Protein AF-0000000084985420 (afdb_homodime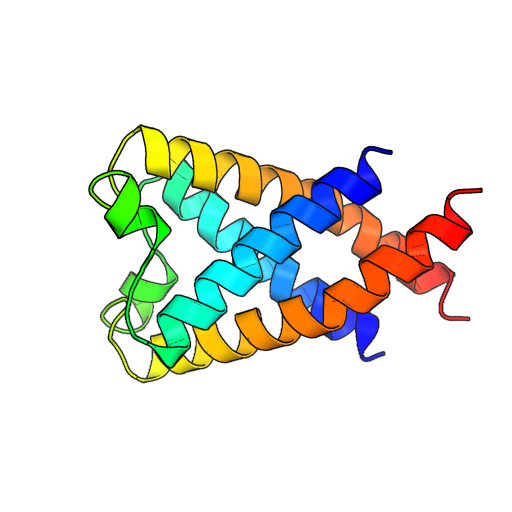r)

Sequence (132 aa):
MLDKIALALVIIGALVWGGVGLFGFDLVAWLFGGQGAIVSRIIYTIVGLAGLWCISLFFRKNETIDMLDKIALALVIIGALVWGGVGLFGFDLVAWLFGGQGAIVSRIIYTIVGLAGLWCISLFFRKNETID

Solvent-accessible surface area (backbone atoms only — not comparable to full-atom values): 6472 Å² total; per-residue (Å²): 109,67,66,57,52,23,48,49,43,17,33,51,51,15,42,52,34,17,44,19,25,73,69,62,45,53,61,60,26,65,74,48,71,24,67,76,19,68,64,31,16,50,52,24,32,54,26,12,51,22,16,59,57,40,51,54,49,57,66,50,45,73,62,60,80,107,111,66,65,56,53,24,49,48,43,19,32,50,52,15,40,50,32,18,43,20,25,73,68,61,44,53,61,62,27,64,73,47,72,23,68,75,19,69,64,30,17,48,51,23,31,54,27,13,52,21,16,59,56,41,51,56,49,57,67,52,45,72,62,62,80,109

Organism: NCBI:txid537013

Foldseek 3Di:
DLLVVLVVLLVVVVVLVVCCVVVVDNPLCVVQVGCPHPVVVVSVVVNVVSVVVCVVVVVCVVVVVD/DLLVVLVVLLVVVVVLVVCCVVVVDNPLCVVQVGCPHPVVVVSVVVNVVSVVVCVVVVVCVVVVVD

Radius of gyration: 14.31 Å; Cα contacts (8 Å, |Δi|>4): 204; chains: 2; bounding box: 26×45×34 Å

Secondary structure (DSSP, 8-state):
-HHHHHHHHHHHHHHHHHHHHHHS--HHHHHHTSTTSHHHHHHHHHHHHHHHHHHHHHHHHTTT--/-HHHHHHHHHHHHHHHHHHHHHHS--HHHHHHTSTTSHHHHHHHHHHHHHHHHHHHHHHHHTTT--

Structure (mmCIF, N/CA/C/O backbone):
data_AF-0000000084985420-model_v1
#
loop_
_entity.id
_entity.type
_entity.pdbx_description
1 polymer 'DUF378 domain-containing protein'
#
loop_
_atom_site.group_PDB
_atom_site.id
_atom_site.type_symbol
_atom_site.label_atom_id
_atom_site.label_alt_id
_atom_site.label_comp_id
_atom_site.label_asym_id
_atom_site.label_entity_id
_atom_site.label_seq_id
_atom_site.pdbx_PDB_ins_code
_atom_site.Cartn_x
_atom_site.Cartn_y
_atom_site.Cartn_z
_atom_site.occupancy
_atom_site.B_iso_or_equiv
_atom_site.auth_seq_id
_atom_site.auth_comp_id
_atom_site.auth_asym_id
_atom_site.auth_atom_id
_atom_site.pdbx_PDB_model_num
ATOM 1 N N . MET A 1 1 ? -8.492 9.945 14.82 1 79.62 1 MET A N 1
ATOM 2 C CA . MET A 1 1 ? -8.055 8.578 15.094 1 79.62 1 MET A CA 1
ATOM 3 C C . MET A 1 1 ? -8.086 7.73 13.82 1 79.62 1 MET A C 1
ATOM 5 O O . MET A 1 1 ? -7.078 7.133 13.445 1 79.62 1 MET A O 1
ATOM 9 N N . LEU A 1 2 ? -9.141 7.816 13.086 1 85.19 2 LEU A N 1
ATOM 10 C CA . LEU A 1 2 ? -9.328 6.992 11.898 1 85.19 2 LEU A CA 1
ATOM 11 C C . LEU A 1 2 ? -8.289 7.32 10.836 1 85.19 2 LEU A C 1
ATOM 13 O O . LEU A 1 2 ? -7.809 6.43 10.125 1 85.19 2 LEU A O 1
ATOM 17 N N . ASP A 1 3 ? -7.883 8.492 10.773 1 88.5 3 ASP A N 1
ATOM 18 C CA . ASP A 1 3 ? -6.875 8.898 9.797 1 88.5 3 ASP A CA 1
ATOM 19 C C . ASP A 1 3 ? -5.535 8.219 10.078 1 88.5 3 ASP A C 1
ATOM 21 O O . ASP A 1 3 ? -4.863 7.758 9.148 1 88.5 3 ASP A O 1
ATOM 25 N N . LYS A 1 4 ? -5.262 8.086 11.297 1 89.12 4 LYS A N 1
ATOM 26 C CA . LYS A 1 4 ? -3.996 7.461 11.672 1 89.12 4 LYS A CA 1
ATOM 27 C C . LYS A 1 4 ? -4.023 5.957 11.406 1 89.12 4 LYS A C 1
ATOM 29 O O . LYS A 1 4 ? -3.027 5.379 10.969 1 89.12 4 LYS A O 1
ATOM 34 N N . ILE A 1 5 ? -5.102 5.438 11.695 1 93.25 5 ILE A N 1
ATOM 35 C CA . ILE A 1 5 ? -5.254 3.998 11.5 1 93.25 5 ILE A CA 1
ATOM 36 C C . ILE A 1 5 ? -5.172 3.668 10.016 1 93.25 5 ILE A C 1
ATOM 38 O O . ILE A 1 5 ? -4.48 2.727 9.617 1 93.25 5 ILE A O 1
ATOM 42 N N . ALA A 1 6 ? -5.828 4.43 9.242 1 93.75 6 ALA A N 1
ATOM 43 C CA . ALA A 1 6 ? -5.816 4.23 7.797 1 93.75 6 ALA A CA 1
ATOM 44 C C . ALA A 1 6 ? -4.41 4.406 7.23 1 93.75 6 ALA A C 1
ATOM 46 O O . ALA A 1 6 ? -3.955 3.596 6.418 1 93.75 6 ALA A O 1
ATOM 47 N N . LEU A 1 7 ? -3.828 5.492 7.758 1 93.38 7 LEU A N 1
ATOM 48 C CA . LEU A 1 7 ? -2.469 5.754 7.301 1 93.38 7 LEU A CA 1
ATOM 49 C C . LEU A 1 7 ? -1.531 4.621 7.707 1 93.38 7 LEU A C 1
ATOM 51 O O . LEU A 1 7 ? -0.693 4.188 6.914 1 93.38 7 LEU A O 1
ATOM 55 N N . ALA A 1 8 ? -1.707 4.125 8.852 1 94.94 8 ALA A N 1
ATOM 56 C CA . ALA A 1 8 ? -0.882 3.023 9.336 1 94.94 8 ALA A CA 1
ATOM 57 C C . ALA A 1 8 ? -1.078 1.772 8.484 1 94.94 8 ALA A C 1
ATOM 59 O O . ALA A 1 8 ? -0.108 1.106 8.117 1 94.94 8 ALA A O 1
ATOM 60 N N . LEU A 1 9 ? -2.25 1.438 8.188 1 95.25 9 LEU A N 1
ATOM 61 C CA . LEU A 1 9 ? -2.566 0.263 7.379 1 95.25 9 LEU A CA 1
ATOM 62 C C . LEU A 1 9 ? -1.962 0.38 5.984 1 95.25 9 LEU A C 1
ATOM 64 O O . LEU A 1 9 ? -1.362 -0.573 5.484 1 95.25 9 LEU A O 1
ATOM 68 N N . VAL A 1 10 ? -2.064 1.536 5.402 1 95.94 10 VAL A N 1
ATOM 69 C CA . VAL A 1 10 ? -1.552 1.739 4.051 1 95.94 10 VAL A CA 1
ATOM 70 C C . VAL A 1 10 ? -0.026 1.682 4.062 1 95.94 10 VAL A C 1
ATOM 72 O O . VAL A 1 10 ? 0.588 1.134 3.145 1 95.94 10 VAL A O 1
ATOM 75 N N . ILE A 1 11 ? 0.529 2.232 5.113 1 95.75 11 ILE A N 1
ATOM 76 C CA . ILE A 1 11 ? 1.983 2.205 5.23 1 95.75 11 ILE A CA 1
ATOM 77 C C . ILE A 1 11 ? 2.463 0.762 5.371 1 95.75 11 ILE A C 1
ATOM 79 O O . ILE A 1 11 ? 3.42 0.353 4.711 1 95.75 11 ILE A O 1
ATOM 83 N N . ILE A 1 12 ? 1.78 -0.006 6.117 1 94.94 12 ILE A N 1
ATOM 84 C CA . ILE A 1 12 ? 2.109 -1.417 6.289 1 94.94 12 ILE A CA 1
ATOM 85 C C . ILE A 1 12 ? 2.02 -2.133 4.941 1 94.94 12 ILE A C 1
ATOM 87 O O . ILE A 1 12 ? 2.924 -2.883 4.57 1 94.94 12 ILE A O 1
ATOM 91 N N . GLY A 1 13 ? 1.012 -1.877 4.238 1 93.5 13 GLY A N 1
ATOM 92 C CA . GLY A 1 13 ? 0.873 -2.449 2.908 1 93.5 13 GLY A CA 1
ATOM 93 C C . GLY A 1 13 ? 2.006 -2.072 1.973 1 93.5 13 GLY A C 1
ATOM 94 O O . GLY A 1 13 ? 2.531 -2.922 1.2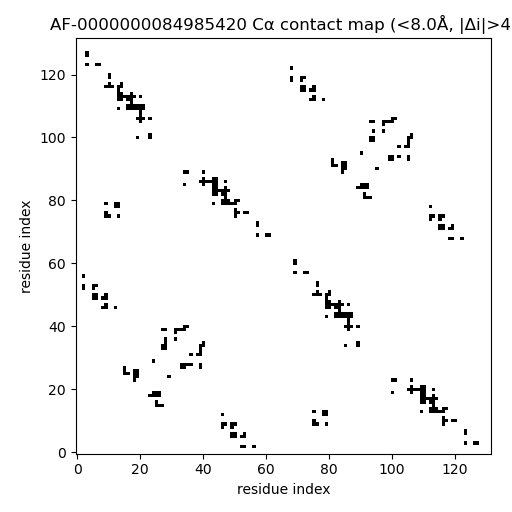5 1 93.5 13 GLY A O 1
ATOM 95 N N . ALA A 1 14 ? 2.34 -0.854 2.059 1 96.06 14 ALA A N 1
ATOM 96 C CA . ALA A 1 14 ? 3.428 -0.362 1.218 1 96.06 14 ALA A CA 1
ATOM 97 C C . ALA A 1 14 ? 4.75 -1.033 1.58 1 96.06 14 ALA A C 1
ATOM 99 O O . ALA A 1 14 ? 5.531 -1.394 0.697 1 96.06 14 ALA A O 1
ATOM 100 N N . LEU A 1 15 ? 5.012 -1.263 2.793 1 94.19 15 LEU A N 1
ATOM 101 C CA . LEU A 1 15 ? 6.254 -1.883 3.238 1 94.19 15 LEU A CA 1
ATOM 102 C C . LEU A 1 15 ? 6.309 -3.35 2.822 1 94.19 15 LEU A C 1
ATOM 104 O O . LEU A 1 15 ? 7.371 -3.855 2.455 1 94.19 15 LEU A O 1
ATOM 108 N N . VAL A 1 16 ? 5.152 -3.912 2.883 1 92.88 16 VAL A N 1
ATOM 109 C CA . VAL A 1 16 ? 5.074 -5.297 2.428 1 92.88 16 VAL A CA 1
ATOM 110 C C . VAL A 1 16 ? 5.426 -5.371 0.943 1 92.88 16 VAL A C 1
ATOM 112 O O . VAL A 1 16 ? 6.172 -6.258 0.521 1 92.88 16 VAL A O 1
ATOM 115 N N . TRP A 1 17 ? 4.992 -4.379 0.148 1 91.81 17 TRP A N 1
ATOM 116 C CA . TRP A 1 17 ? 5.336 -4.27 -1.265 1 91.81 17 TRP A CA 1
ATOM 117 C C . TRP A 1 17 ? 6.832 -4.031 -1.442 1 91.81 17 TRP A C 1
ATOM 119 O O . TRP A 1 17 ? 7.453 -4.59 -2.354 1 91.81 17 TRP A O 1
ATOM 129 N N . GLY A 1 18 ? 7.34 -3.215 -0.624 1 93 18 GLY A N 1
ATOM 130 C CA . GLY A 1 18 ? 8.773 -2.98 -0.675 1 93 18 GLY A CA 1
ATOM 131 C C . GLY A 1 18 ? 9.594 -4.242 -0.466 1 93 18 GLY A C 1
ATOM 132 O O . GLY A 1 18 ? 10.57 -4.477 -1.177 1 93 18 GLY A O 1
ATOM 133 N N . GLY A 1 19 ? 9.219 -5.078 0.507 1 92.06 19 GLY A N 1
ATOM 134 C CA . GLY A 1 19 ? 9.867 -6.359 0.721 1 92.06 19 GLY A CA 1
ATOM 135 C C . GLY A 1 19 ? 9.789 -7.277 -0.482 1 92.06 19 GLY A C 1
ATOM 136 O O . GLY A 1 19 ? 10.766 -7.934 -0.836 1 92.06 19 GLY A O 1
ATOM 137 N N . VAL A 1 20 ? 8.594 -7.297 -1.113 1 88.88 20 VAL A N 1
ATOM 138 C CA . VAL A 1 20 ? 8.383 -8.117 -2.307 1 88.88 20 VAL A CA 1
ATOM 139 C C . VAL A 1 20 ? 9.305 -7.633 -3.426 1 88.88 20 VAL A C 1
ATOM 141 O O . VAL A 1 20 ? 9.898 -8.445 -4.145 1 88.88 20 VAL A O 1
ATOM 144 N N . GLY A 1 21 ? 9.359 -6.348 -3.557 1 90.56 21 GLY A N 1
ATOM 145 C CA . GLY A 1 21 ? 10.195 -5.777 -4.602 1 90.56 21 GLY A CA 1
ATOM 146 C C . GLY A 1 21 ? 11.672 -6.039 -4.395 1 90.56 21 GLY A C 1
ATOM 147 O O . GLY A 1 21 ? 12.398 -6.336 -5.344 1 90.56 21 GLY A O 1
ATOM 148 N N . LEU A 1 22 ? 12.125 -5.992 -3.223 1 91.44 22 LEU A N 1
ATOM 149 C CA . LEU A 1 22 ? 13.547 -6.098 -2.924 1 91.44 22 LEU A CA 1
ATOM 150 C C . LEU A 1 22 ? 13.977 -7.555 -2.809 1 91.44 22 LEU A C 1
ATOM 152 O O . LEU A 1 22 ? 15.055 -7.93 -3.273 1 91.44 22 LEU A O 1
ATOM 156 N N . PHE A 1 23 ? 13.094 -8.398 -2.25 1 89.31 23 PHE A N 1
ATOM 157 C CA . PHE A 1 23 ? 13.492 -9.766 -1.941 1 89.31 23 PHE A CA 1
ATOM 158 C C . PHE A 1 23 ? 12.781 -10.75 -2.852 1 89.31 23 PHE A C 1
ATOM 160 O O . PHE A 1 23 ? 13.125 -11.938 -2.887 1 89.31 23 PHE A O 1
ATOM 167 N N . GLY A 1 24 ? 11.758 -10.289 -3.482 1 85.62 24 GLY A N 1
ATOM 168 C CA . GLY A 1 24 ? 11.008 -11.164 -4.363 1 85.62 24 GLY A CA 1
ATOM 169 C C . GLY A 1 24 ? 10.094 -12.125 -3.613 1 85.62 24 GLY A C 1
ATOM 170 O O . GLY A 1 24 ? 9.656 -13.133 -4.168 1 85.62 24 GLY A O 1
ATOM 171 N N . PHE A 1 25 ? 10.023 -11.797 -2.346 1 81.62 25 PHE A N 1
ATOM 172 C CA . PHE A 1 25 ? 9.227 -12.664 -1.481 1 81.62 25 PHE A CA 1
ATOM 173 C C . PHE A 1 25 ? 8 -11.922 -0.965 1 81.62 25 PHE A C 1
ATOM 175 O O . PHE A 1 25 ? 8.125 -10.867 -0.339 1 81.62 25 PHE A O 1
ATOM 182 N N . ASP A 1 26 ? 6.781 -12.547 -1.368 1 78.75 26 ASP A N 1
ATOM 183 C CA . ASP A 1 26 ? 5.531 -11.984 -0.866 1 78.75 26 ASP A CA 1
ATOM 184 C C . ASP A 1 26 ? 5.172 -12.57 0.498 1 78.75 26 ASP A C 1
ATOM 186 O O . ASP A 1 26 ? 4.613 -13.672 0.582 1 78.75 26 ASP A O 1
ATOM 190 N N . LEU A 1 27 ? 5.504 -11.844 1.512 1 79.69 27 LEU A N 1
ATOM 191 C CA . LEU A 1 27 ? 5.316 -12.297 2.887 1 79.69 27 LEU A CA 1
ATOM 192 C C . LEU A 1 27 ? 3.848 -12.617 3.156 1 79.69 27 LEU A C 1
ATOM 194 O O . LEU A 1 27 ? 3.539 -13.625 3.803 1 79.69 27 LEU A O 1
ATOM 198 N N . VAL A 1 28 ? 2.926 -11.836 2.605 1 81.38 28 VAL A N 1
ATOM 199 C CA . VAL A 1 28 ? 1.505 -12.023 2.873 1 81.38 28 VAL A CA 1
ATOM 200 C C . VAL A 1 28 ? 1.019 -13.297 2.186 1 81.38 28 VAL A C 1
ATOM 202 O O . VAL A 1 28 ? 0.331 -14.117 2.799 1 81.38 28 VAL A O 1
ATOM 205 N N . ALA A 1 29 ? 1.433 -13.406 0.999 1 77.69 29 ALA A N 1
ATOM 206 C CA . ALA A 1 29 ? 1.062 -14.609 0.256 1 77.69 29 ALA A CA 1
ATOM 207 C C . ALA A 1 29 ? 1.682 -15.852 0.885 1 77.69 29 ALA A C 1
ATOM 209 O O . ALA A 1 29 ? 1.04 -16.906 0.959 1 77.69 29 ALA A O 1
ATOM 210 N N . TRP A 1 30 ? 2.854 -15.617 1.345 1 83.88 30 TRP A N 1
ATOM 211 C CA . TRP A 1 30 ? 3.555 -16.75 1.947 1 83.88 30 TRP A CA 1
ATOM 212 C C . TRP A 1 30 ? 2.908 -17.141 3.27 1 83.88 30 TRP A C 1
ATOM 214 O O . TRP A 1 30 ? 2.75 -18.328 3.555 1 83.88 30 TRP A O 1
ATOM 224 N N . LEU A 1 31 ? 2.463 -16.219 3.998 1 84.19 31 LEU A N 1
ATOM 225 C CA . LEU A 1 31 ? 1.894 -16.469 5.316 1 84.19 31 LEU A CA 1
ATOM 226 C C . LEU A 1 31 ? 0.502 -17.078 5.203 1 84.19 31 LEU A C 1
ATOM 228 O O . LEU A 1 31 ? 0.126 -17.922 6.016 1 84.19 31 LEU A O 1
ATOM 232 N N . PHE A 1 32 ? -0.253 -16.75 4.199 1 87 32 PHE A N 1
ATOM 233 C CA . PHE A 1 32 ? -1.664 -17.125 4.18 1 87 32 PHE A CA 1
ATOM 234 C C . PHE A 1 32 ? -1.969 -18.031 2.998 1 87 32 PHE A C 1
ATOM 236 O O . PHE A 1 32 ? -3.117 -18.438 2.795 1 87 32 PHE A O 1
ATOM 243 N N . GLY A 1 33 ? -0.971 -18.547 2.193 1 80.25 33 GLY A N 1
ATOM 244 C CA . GLY A 1 33 ? -1.159 -19.547 1.161 1 80.25 33 GLY A CA 1
ATOM 245 C C . GLY A 1 33 ? -1.385 -18.953 -0.217 1 80.25 33 GLY A C 1
ATOM 246 O O . GLY A 1 33 ? -2.076 -19.547 -1.049 1 80.25 33 GLY A O 1
ATOM 247 N N . GLY A 1 34 ? -1.012 -17.75 -0.295 1 77.25 34 GLY A N 1
ATOM 248 C CA . GLY A 1 34 ? -1.117 -17.172 -1.623 1 77.25 34 GLY A CA 1
ATOM 249 C C . GLY A 1 34 ? -1.985 -15.93 -1.662 1 77.25 34 GLY A C 1
ATOM 250 O O . GLY A 1 34 ? -2.641 -15.594 -0.673 1 77.25 34 GLY A O 1
ATOM 251 N N . GLN A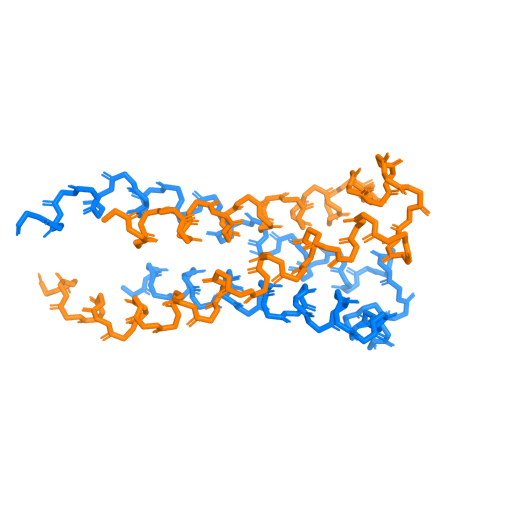 1 35 ? -1.889 -15.312 -2.846 1 74.25 35 GLN A N 1
ATOM 252 C CA . GLN A 1 35 ? -2.67 -14.094 -3.033 1 74.25 35 GLN A CA 1
ATOM 253 C C . GLN A 1 35 ? -4.156 -14.414 -3.172 1 74.25 35 GLN A C 1
ATOM 255 O O . GLN A 1 35 ? -5.004 -13.555 -2.914 1 74.25 35 GLN A O 1
ATOM 260 N N . GLY A 1 36 ? -4.406 -15.688 -3.377 1 78.19 36 GLY A N 1
ATOM 261 C CA . GLY A 1 36 ? -5.781 -16.109 -3.582 1 78.19 36 GLY A CA 1
ATOM 262 C C . GLY A 1 36 ? -6.426 -16.672 -2.33 1 78.19 36 GLY A C 1
ATOM 263 O O . GLY A 1 36 ? -7.625 -16.953 -2.318 1 78.19 36 GLY A O 1
ATOM 264 N N . ALA A 1 37 ? -5.641 -16.766 -1.336 1 87.88 37 ALA A N 1
ATOM 265 C CA . ALA A 1 37 ? -6.199 -17.25 -0.077 1 87.88 37 ALA A CA 1
ATOM 266 C C . ALA A 1 37 ? -7.238 -16.281 0.475 1 87.88 37 ALA A C 1
ATOM 268 O O . ALA A 1 37 ? -7.098 -15.07 0.323 1 87.88 37 ALA A O 1
ATOM 269 N N . ILE A 1 38 ? -8.219 -16.875 1.07 1 89.06 38 ILE A N 1
ATOM 270 C CA . ILE A 1 38 ? -9.328 -16.078 1.577 1 89.06 38 ILE A CA 1
ATOM 271 C C . ILE A 1 38 ? -8.797 -15.039 2.572 1 89.06 38 ILE A C 1
ATOM 273 O O . ILE A 1 38 ? -9.219 -13.883 2.559 1 89.06 38 ILE A O 1
ATOM 277 N N . VAL A 1 39 ? -7.949 -15.438 3.363 1 90.56 39 VAL A N 1
ATOM 278 C CA . VAL A 1 39 ? -7.402 -14.555 4.387 1 90.56 39 VAL A CA 1
ATOM 279 C C . VAL A 1 39 ? -6.613 -13.43 3.732 1 90.56 39 VAL A C 1
ATOM 281 O O . VAL A 1 39 ? -6.742 -12.266 4.121 1 90.56 39 VAL A O 1
ATOM 284 N N . SER A 1 40 ? -5.75 -13.781 2.744 1 89.5 40 SER A N 1
ATOM 285 C CA . SER A 1 40 ? -4.984 -12.773 2.018 1 89.5 40 SER A CA 1
ATOM 286 C C . SER A 1 40 ? -5.902 -11.758 1.348 1 89.5 40 SER A C 1
ATOM 288 O O . SER A 1 40 ? -5.664 -10.547 1.425 1 89.5 40 SER A O 1
ATOM 290 N N . ARG A 1 41 ? -7.004 -12.25 0.888 1 92.06 41 ARG A N 1
ATOM 291 C CA . ARG A 1 41 ? -7.945 -11.367 0.204 1 92.06 41 ARG A CA 1
ATOM 292 C C . ARG A 1 41 ? -8.602 -10.406 1.185 1 92.06 41 ARG A C 1
ATOM 294 O O . ARG A 1 41 ? -8.836 -9.242 0.851 1 92.06 41 ARG A O 1
ATOM 301 N N . ILE A 1 42 ? -8.812 -10.859 2.299 1 93.88 42 ILE A N 1
ATOM 302 C CA . ILE A 1 42 ? -9.406 -10.023 3.336 1 93.88 42 ILE A CA 1
ATOM 303 C C . 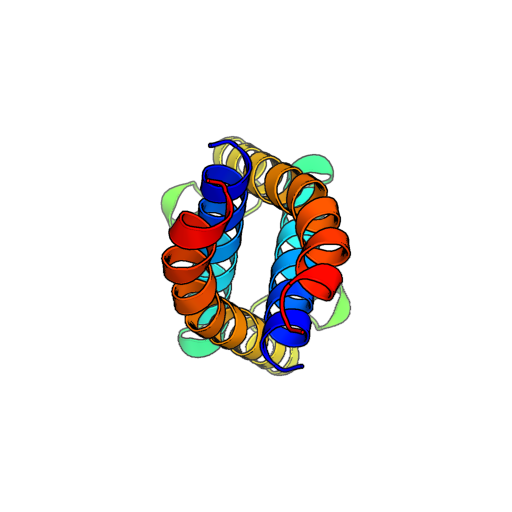ILE A 1 42 ? -8.438 -8.914 3.729 1 93.88 42 ILE A C 1
ATOM 305 O O . ILE A 1 42 ? -8.82 -7.746 3.826 1 93.88 42 ILE A O 1
ATOM 309 N N . ILE A 1 43 ? -7.219 -9.328 3.867 1 92.62 43 ILE A N 1
ATOM 310 C CA . ILE A 1 43 ? -6.191 -8.367 4.254 1 92.62 43 ILE A CA 1
ATOM 311 C C . ILE A 1 43 ? -6.035 -7.312 3.156 1 92.62 43 ILE A C 1
ATOM 313 O O . ILE A 1 43 ? -6.031 -6.109 3.438 1 92.62 43 ILE A O 1
ATOM 317 N N . TYR A 1 44 ? -5.988 -7.801 1.956 1 93.81 44 TYR A N 1
ATOM 318 C CA . TYR A 1 44 ? -5.855 -6.887 0.825 1 93.81 44 TYR A CA 1
ATOM 319 C C . TYR A 1 44 ? -7.039 -5.93 0.757 1 93.81 44 TYR A C 1
ATOM 321 O O . TYR A 1 44 ? -6.863 -4.734 0.5 1 93.81 44 TYR A O 1
ATOM 329 N N . THR A 1 45 ? -8.148 -6.398 1.067 1 95.75 45 THR A N 1
ATOM 330 C CA . THR A 1 45 ? -9.359 -5.59 1.007 1 95.75 45 THR A CA 1
ATOM 331 C C . THR A 1 45 ? -9.344 -4.512 2.088 1 95.75 45 THR A C 1
ATOM 333 O O . THR A 1 45 ? -9.68 -3.355 1.824 1 95.75 45 THR A O 1
ATOM 336 N N . ILE A 1 46 ? -8.953 -4.895 3.248 1 96.44 46 ILE A N 1
ATOM 337 C CA . ILE A 1 46 ? -8.891 -3.957 4.363 1 96.44 46 ILE A CA 1
ATOM 338 C C . ILE A 1 46 ? -7.906 -2.836 4.043 1 96.44 46 ILE A C 1
ATOM 340 O O . ILE A 1 46 ? -8.211 -1.657 4.238 1 96.44 46 ILE A O 1
ATOM 344 N N . VAL A 1 47 ? -6.77 -3.27 3.469 1 95.56 47 VAL A N 1
ATOM 345 C CA . VAL A 1 47 ? -5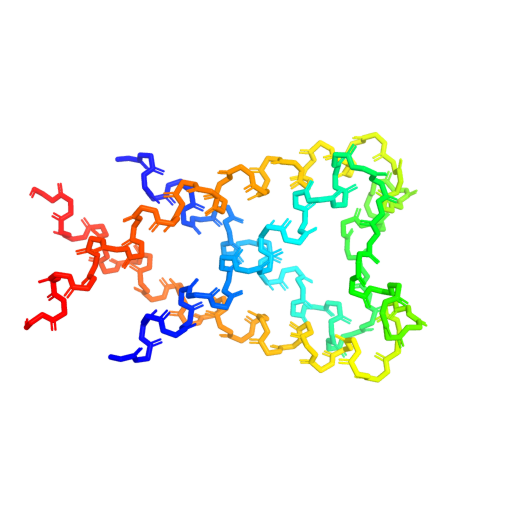.746 -2.299 3.096 1 95.56 47 VAL A CA 1
ATOM 346 C C . VAL A 1 47 ? -6.273 -1.396 1.982 1 95.56 47 VAL A C 1
ATOM 348 O O . VAL A 1 47 ? -6.066 -0.181 2.01 1 95.56 47 VAL A O 1
ATOM 351 N N . GLY A 1 48 ? -6.934 -2.004 1.039 1 96.62 48 GLY A N 1
ATOM 352 C CA . GLY A 1 48 ? -7.547 -1.24 -0.036 1 96.62 48 GLY A CA 1
ATOM 353 C C . GLY A 1 48 ? -8.562 -0.222 0.457 1 96.62 48 GLY A C 1
ATOM 354 O O . GLY A 1 48 ? -8.578 0.918 -0.01 1 96.62 48 GLY A O 1
ATOM 355 N N . LEU A 1 49 ? -9.32 -0.566 1.454 1 96.38 49 LEU A N 1
ATOM 356 C CA . LEU A 1 49 ? -10.305 0.335 2.039 1 96.38 49 LEU A CA 1
ATOM 357 C C . LEU A 1 49 ? -9.625 1.478 2.783 1 96.38 49 LEU A C 1
ATOM 359 O O . LEU A 1 49 ? -10.086 2.619 2.732 1 96.38 49 LEU A O 1
ATOM 363 N N . ALA A 1 50 ? -8.562 1.16 3.455 1 96.69 50 ALA A N 1
ATOM 364 C CA . ALA A 1 50 ? -7.773 2.195 4.113 1 96.69 50 ALA A CA 1
ATOM 365 C C . ALA A 1 50 ? -7.227 3.197 3.102 1 96.69 50 ALA A C 1
ATOM 367 O O . ALA A 1 50 ? -7.18 4.398 3.371 1 96.69 50 ALA A O 1
ATOM 368 N N . GLY A 1 51 ? -6.773 2.646 1.968 1 96.5 51 GLY A N 1
ATOM 369 C CA . GLY A 1 51 ? -6.332 3.52 0.893 1 96.5 51 GLY A CA 1
ATOM 370 C C . GLY A 1 51 ? -7.398 4.496 0.437 1 96.5 51 GLY A C 1
ATOM 371 O O . GLY A 1 51 ? -7.113 5.672 0.205 1 96.5 51 GLY A O 1
ATOM 372 N N . LEU A 1 52 ? -8.617 4.059 0.36 1 95.5 52 LEU A N 1
ATOM 373 C CA . LEU A 1 52 ? -9.742 4.906 -0.015 1 95.5 52 LEU A CA 1
ATOM 374 C C . LEU A 1 52 ? -9.945 6.023 1.002 1 95.5 52 LEU A C 1
ATOM 376 O O . LEU A 1 52 ? -10.188 7.176 0.627 1 95.5 52 LEU A O 1
ATOM 380 N N . TRP A 1 53 ? -9.781 5.715 2.232 1 94.19 53 TRP A N 1
ATOM 381 C CA . TRP A 1 53 ? -9.891 6.699 3.303 1 94.19 53 TRP A CA 1
ATOM 382 C C . TRP A 1 53 ? -8.781 7.738 3.201 1 94.19 53 TRP A C 1
ATOM 384 O O . TRP A 1 53 ? -9.016 8.93 3.402 1 94.19 53 TRP A O 1
ATOM 394 N N . CYS A 1 54 ? -7.617 7.262 2.781 1 92.62 54 CYS A N 1
ATOM 395 C CA . CYS A 1 54 ? -6.449 8.133 2.744 1 92.62 54 CYS A CA 1
ATOM 396 C C . CYS A 1 54 ? -6.539 9.109 1.577 1 92.62 54 CYS A C 1
ATOM 398 O O . CYS A 1 54 ? -5.828 10.117 1.551 1 92.62 54 CYS A O 1
ATOM 400 N N . ILE A 1 55 ? -7.391 8.836 0.644 1 92.69 55 ILE A N 1
ATOM 401 C CA . ILE A 1 55 ? -7.621 9.797 -0.43 1 92.69 55 ILE A CA 1
ATOM 402 C C . ILE A 1 55 ? -8.07 11.133 0.16 1 92.69 55 ILE A C 1
ATOM 404 O O . ILE A 1 55 ? -7.605 12.188 -0.26 1 92.69 55 ILE A O 1
ATOM 408 N N . SER A 1 56 ? -8.859 10.969 1.143 1 89.5 56 SER A N 1
ATOM 409 C CA . SER A 1 56 ? -9.312 12.18 1.815 1 89.5 56 SER A CA 1
ATOM 410 C C . SER A 1 56 ? -8.164 12.898 2.508 1 89.5 56 SER A C 1
ATOM 412 O O . SER A 1 56 ? -8.07 14.125 2.463 1 89.5 56 SER A O 1
ATOM 414 N N . LEU A 1 57 ? -7.348 12.164 3.074 1 84.12 57 LEU A N 1
ATOM 415 C CA . LEU A 1 57 ? -6.172 12.719 3.738 1 84.12 57 LEU A CA 1
ATOM 416 C C . LEU A 1 57 ? -5.273 13.438 2.738 1 84.12 57 LEU A C 1
ATOM 418 O O . LEU A 1 57 ? -4.711 14.492 3.049 1 84.12 57 LEU A O 1
ATOM 4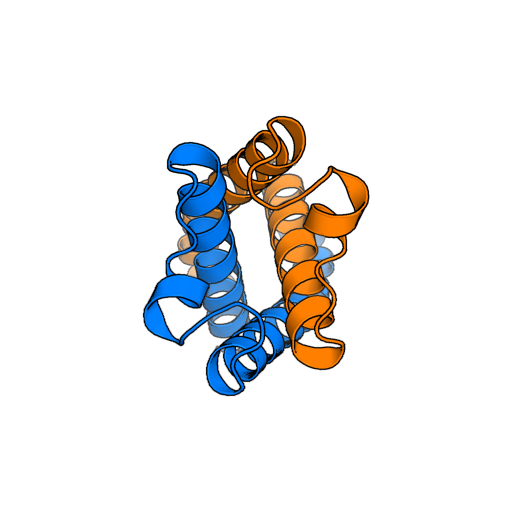22 N N . PHE A 1 58 ? -5.18 12.828 1.659 1 87.19 58 PHE A N 1
ATOM 423 C CA . PHE A 1 58 ? -4.371 13.398 0.587 1 87.19 58 PHE A CA 1
ATOM 424 C C . PHE A 1 58 ? -4.8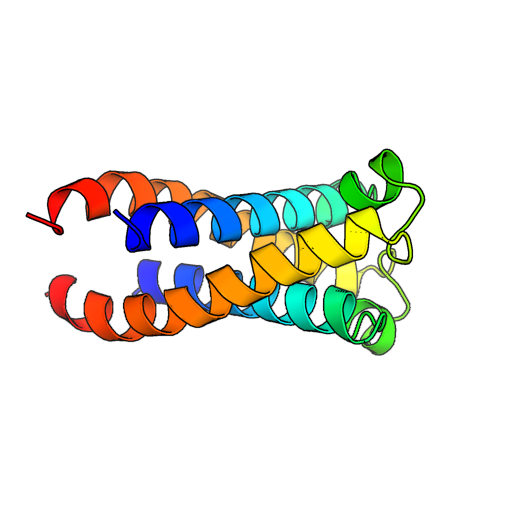71 14.789 0.211 1 87.19 58 PHE A C 1
ATOM 426 O O . PHE A 1 58 ? -4.074 15.711 0.024 1 87.19 58 PHE A O 1
ATOM 433 N N . PHE A 1 59 ? -6.074 14.992 0.147 1 88.06 59 PHE A N 1
ATOM 434 C CA . PHE A 1 59 ? -6.641 16.266 -0.285 1 88.06 59 PHE A CA 1
ATOM 435 C C . PHE A 1 59 ? -6.664 17.266 0.863 1 88.06 59 PHE A C 1
ATOM 437 O O . PHE A 1 59 ? -6.703 18.469 0.637 1 88.06 59 PHE A O 1
ATOM 444 N N . ARG A 1 60 ? -6.684 16.844 2.105 1 81.06 60 ARG A N 1
ATOM 445 C CA . ARG A 1 60 ? -6.664 17.734 3.27 1 81.06 60 ARG A CA 1
ATOM 446 C C . ARG A 1 60 ? -5.254 18.234 3.559 1 81.06 60 ARG A C 1
ATOM 448 O O . ARG A 1 60 ? -5.07 19.344 4.039 1 81.06 60 ARG A O 1
ATOM 455 N N . LYS A 1 61 ? -4.324 17.344 3.525 1 73.69 61 LYS A N 1
ATOM 456 C CA . LYS A 1 61 ? -2.936 17.703 3.807 1 73.69 61 LYS A CA 1
ATOM 457 C C . LYS A 1 61 ? -2.445 18.781 2.852 1 73.69 61 LYS A C 1
ATOM 459 O O . LYS A 1 61 ? -1.628 19.625 3.229 1 73.69 61 LYS A O 1
ATOM 464 N N . ASN A 1 62 ? -2.791 18.656 1.685 1 63.19 62 ASN A N 1
ATOM 465 C CA . ASN A 1 62 ? -2.451 19.75 0.795 1 63.19 62 ASN A CA 1
ATOM 466 C C . ASN A 1 62 ? -2.801 21.109 1.418 1 63.19 62 ASN A C 1
ATOM 468 O O . ASN A 1 62 ? -2.174 22.125 1.106 1 63.19 62 ASN A O 1
ATOM 472 N N . GLU A 1 63 ? -3.525 21.016 2.479 1 60.47 63 GLU A N 1
ATOM 473 C CA . GLU A 1 63 ? -3.924 22.266 3.105 1 60.47 63 GLU A CA 1
ATOM 474 C C . GLU A 1 63 ? -2.941 22.672 4.199 1 60.47 63 GLU A C 1
ATOM 476 O O . GLU A 1 63 ? -2.803 23.859 4.508 1 60.47 63 GLU A O 1
ATOM 481 N N . THR A 1 64 ? -2.248 21.703 4.84 1 50.28 64 THR A N 1
ATOM 482 C CA . THR A 1 64 ? -1.431 22.031 6 1 50.28 64 THR A CA 1
ATOM 483 C C . THR A 1 64 ? 0.015 22.297 5.59 1 50.28 64 THR A C 1
ATOM 485 O O . THR A 1 64 ? 0.788 22.875 6.352 1 50.28 64 THR A O 1
ATOM 488 N N . ILE A 1 65 ? 0.473 21.688 4.555 1 47.28 65 ILE A N 1
ATOM 489 C CA . ILE A 1 65 ? 1.854 21.984 4.184 1 47.28 65 ILE A CA 1
ATOM 490 C C . ILE A 1 65 ? 1.991 23.469 3.865 1 47.28 65 ILE A C 1
ATOM 492 O O . ILE A 1 65 ? 3.064 23.938 3.469 1 47.28 65 ILE A O 1
ATOM 496 N N . ASP A 1 66 ? 1.063 24.359 4.195 1 38.75 66 ASP A N 1
ATOM 497 C CA . ASP A 1 66 ? 1.427 25.766 4.051 1 38.75 66 ASP A CA 1
ATOM 498 C C . ASP A 1 66 ? 2.396 26.188 5.148 1 38.75 66 ASP A C 1
ATOM 500 O O . ASP A 1 66 ? 2.23 25.828 6.312 1 38.75 66 ASP A O 1
ATOM 504 N N . MET B 1 1 ? 5.867 18.984 -0.854 1 79.56 1 MET B N 1
ATOM 505 C CA . MET B 1 1 ? 5.637 18.312 -2.127 1 79.56 1 MET B CA 1
ATOM 506 C C . MET B 1 1 ? 5.895 16.812 -2.004 1 79.56 1 MET B C 1
ATOM 508 O O . MET B 1 1 ? 5.023 16 -2.322 1 79.56 1 MET B O 1
ATOM 512 N N . LEU B 1 2 ? 6.977 16.453 -1.402 1 85.25 2 LEU B N 1
ATOM 513 C CA . LEU B 1 2 ? 7.379 15.055 -1.298 1 85.25 2 LEU B CA 1
ATOM 514 C C . LEU B 1 2 ? 6.383 14.266 -0.46 1 85.25 2 LEU B C 1
ATOM 516 O O . LEU B 1 2 ? 6.102 13.102 -0.754 1 85.25 2 LEU B O 1
ATOM 520 N N . ASP B 1 3 ? 5.801 14.867 0.453 1 88.44 3 ASP B N 1
ATOM 521 C CA . ASP B 1 3 ? 4.816 14.203 1.297 1 88.44 3 ASP B CA 1
ATOM 522 C C . ASP B 1 3 ? 3.586 13.789 0.488 1 88.44 3 ASP B C 1
ATOM 524 O O . ASP B 1 3 ? 3.068 12.68 0.655 1 88.44 3 ASP B O 1
ATOM 528 N N . LYS B 1 4 ? 3.244 14.633 -0.383 1 89.19 4 LYS B N 1
ATOM 529 C CA . LYS B 1 4 ? 2.068 14.344 -1.2 1 89.19 4 LYS B CA 1
ATOM 530 C C . LYS B 1 4 ? 2.357 13.234 -2.209 1 89.19 4 LYS B C 1
ATOM 532 O O . LYS B 1 4 ? 1.502 12.383 -2.467 1 89.19 4 LYS B O 1
ATOM 537 N N . ILE B 1 5 ? 3.475 13.312 -2.717 1 93.31 5 ILE B N 1
ATOM 538 C CA . ILE B 1 5 ? 3.869 12.312 -3.703 1 93.31 5 ILE B CA 1
ATOM 539 C C . ILE B 1 5 ? 3.955 10.938 -3.043 1 93.31 5 ILE B C 1
ATOM 541 O O . ILE B 1 5 ? 3.459 9.945 -3.586 1 93.31 5 ILE B O 1
ATOM 545 N N . ALA B 1 6 ? 4.539 10.898 -1.918 1 93.81 6 ALA B N 1
ATOM 546 C CA . ALA B 1 6 ? 4.668 9.648 -1.177 1 93.81 6 ALA B CA 1
ATOM 547 C C . ALA B 1 6 ? 3.301 9.094 -0.798 1 93.81 6 ALA B C 1
ATOM 549 O O . ALA B 1 6 ? 3.045 7.895 -0.959 1 93.81 6 ALA B O 1
ATOM 550 N N . LEU B 1 7 ? 2.508 10.078 -0.325 1 93.31 7 LEU B N 1
ATOM 551 C CA . LEU B 1 7 ? 1.162 9.656 0.057 1 93.31 7 LEU B CA 1
ATOM 552 C C . LEU B 1 7 ? 0.39 9.141 -1.151 1 93.31 7 LEU B C 1
ATOM 554 O O . LEU B 1 7 ? -0.303 8.125 -1.061 1 93.31 7 LEU B O 1
ATOM 558 N N . ALA B 1 8 ? 0.555 9.75 -2.238 1 94.94 8 ALA B N 1
ATOM 559 C CA . ALA B 1 8 ? -0.119 9.328 -3.465 1 94.94 8 ALA B CA 1
ATOM 560 C C . ALA B 1 8 ? 0.343 7.941 -3.895 1 94.94 8 ALA B C 1
ATOM 562 O O . ALA B 1 8 ? -0.476 7.094 -4.262 1 94.94 8 ALA B O 1
ATOM 563 N N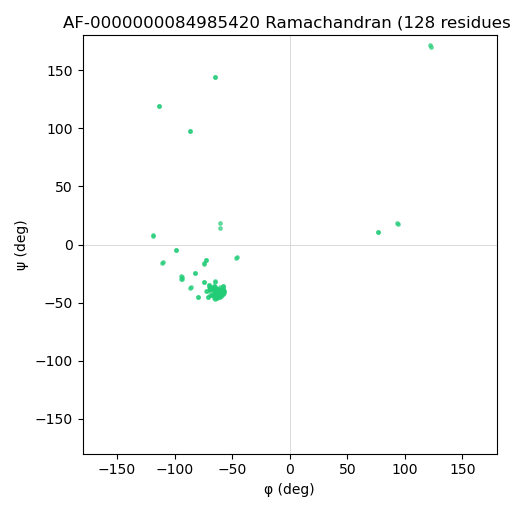 . LEU B 1 9 ? 1.574 7.703 -3.881 1 95.19 9 LEU B N 1
ATOM 564 C CA . LEU B 1 9 ? 2.139 6.414 -4.273 1 95.19 9 LEU B CA 1
ATOM 565 C C . LEU B 1 9 ? 1.633 5.301 -3.365 1 95.19 9 LEU B C 1
ATOM 567 O O . LEU B 1 9 ? 1.234 4.234 -3.844 1 95.19 9 LEU B O 1
ATOM 571 N N . VAL B 1 10 ? 1.601 5.555 -2.094 1 95.88 10 VAL B N 1
ATOM 572 C CA . VAL B 1 10 ? 1.172 4.535 -1.139 1 95.88 10 VAL B CA 1
ATOM 573 C C . VAL B 1 10 ? -0.322 4.27 -1.305 1 95.88 10 VAL B C 1
ATOM 575 O O . VAL B 1 10 ? -0.768 3.123 -1.206 1 95.88 10 VAL B O 1
ATOM 578 N N . ILE B 1 11 ? -1.033 5.336 -1.568 1 95.75 11 ILE B N 1
ATOM 579 C CA . ILE B 1 11 ? -2.469 5.176 -1.774 1 95.75 11 ILE B CA 1
ATOM 580 C C . ILE B 1 11 ? -2.723 4.34 -3.025 1 95.75 11 ILE B C 1
ATOM 582 O O . ILE B 1 11 ? -3.549 3.424 -3.01 1 95.75 11 ILE B O 1
ATOM 586 N N . ILE B 1 12 ? -1.995 4.57 -4.039 1 94.94 12 ILE B N 1
ATOM 587 C CA . ILE B 1 12 ? -2.107 3.797 -5.27 1 94.94 12 ILE B CA 1
ATOM 588 C C . ILE B 1 12 ? -1.8 2.328 -4.988 1 94.94 12 ILE B C 1
ATOM 590 O O . ILE B 1 12 ? -2.541 1.438 -5.414 1 94.94 12 ILE B O 1
ATOM 594 N N . GLY B 1 13 ? -0.789 2.092 -4.27 1 93.56 13 GLY B N 1
ATOM 595 C CA . GLY B 1 13 ? -0.454 0.73 -3.881 1 93.56 13 GLY B CA 1
ATOM 596 C C . GLY B 1 13 ? -1.556 0.047 -3.092 1 93.56 13 GLY B C 1
ATOM 597 O O . GLY B 1 13 ? -1.879 -1.115 -3.348 1 93.56 13 GLY B O 1
ATOM 598 N N . ALA B 1 14 ? -2.092 0.791 -2.225 1 96.12 14 ALA B N 1
ATOM 599 C CA . ALA B 1 14 ? -3.174 0.259 -1.401 1 96.12 14 ALA B CA 1
ATOM 600 C C . ALA B 1 14 ? -4.395 -0.077 -2.252 1 96.12 14 ALA B C 1
ATOM 602 O O . ALA B 1 14 ? -5.035 -1.111 -2.049 1 96.12 14 ALA B O 1
ATOM 603 N N . LEU B 1 15 ? -4.711 0.701 -3.205 1 94.25 15 LEU B N 1
ATOM 604 C CA . LEU B 1 15 ? -5.867 0.473 -4.062 1 94.25 15 LEU B CA 1
ATOM 605 C C . LEU B 1 15 ? -5.652 -0.747 -4.953 1 94.25 15 LEU B C 1
ATOM 607 O O . LEU B 1 15 ? -6.59 -1.509 -5.207 1 94.25 15 LEU B O 1
ATOM 611 N N . VAL B 1 16 ? -4.43 -0.856 -5.348 1 92.94 16 VAL B N 1
ATOM 612 C CA . VAL B 1 16 ? -4.094 -2.037 -6.137 1 92.94 16 VAL B CA 1
ATOM 613 C C . VAL B 1 16 ? -4.316 -3.297 -5.305 1 92.94 16 VAL B C 1
ATOM 615 O O . VAL B 1 16 ? -4.879 -4.281 -5.793 1 92.94 16 VAL B O 1
ATOM 618 N N . TRP B 1 17 ? -3.992 -3.246 -3.996 1 92 17 TRP B N 1
ATOM 619 C CA . TRP B 1 17 ? -4.242 -4.336 -3.061 1 92 17 TRP B CA 1
ATOM 620 C C . TRP B 1 17 ? -5.738 -4.57 -2.881 1 92 17 TRP B C 1
ATOM 622 O O . TRP B 1 17 ? -6.188 -5.715 -2.795 1 92 17 TRP B O 1
ATOM 632 N N . GLY B 1 18 ? -6.426 -3.525 -2.807 1 93.12 18 GLY B N 1
ATOM 633 C CA . GLY B 1 18 ? -7.871 -3.652 -2.705 1 93.12 18 GLY B CA 1
ATOM 634 C C . GLY B 1 18 ? -8.492 -4.383 -3.885 1 93.12 18 GLY B C 1
ATOM 635 O O . GLY B 1 18 ? -9.359 -5.238 -3.705 1 93.12 18 GLY B O 1
ATOM 636 N N . GLY B 1 19 ? -8.07 -4.062 -5.109 1 92.12 19 GLY B N 1
ATOM 637 C CA . GLY B 1 19 ? -8.523 -4.773 -6.297 1 92.12 19 GLY B CA 1
ATOM 638 C C . GLY B 1 19 ? -8.203 -6.254 -6.266 1 92.12 19 GLY B C 1
ATOM 639 O O . GLY B 1 19 ? -9.039 -7.082 -6.637 1 92.12 19 GLY B O 1
ATOM 640 N N . VAL B 1 20 ? -6.977 -6.578 -5.789 1 88.88 20 VAL B N 1
ATOM 641 C CA . VAL B 1 20 ? -6.551 -7.969 -5.672 1 88.88 20 VAL B CA 1
ATOM 642 C C . VAL B 1 20 ? -7.449 -8.703 -4.68 1 88.88 20 VAL B C 1
ATOM 644 O O . VAL B 1 20 ? -7.848 -9.844 -4.914 1 88.88 20 VAL B O 1
ATOM 647 N N . GLY B 1 21 ? -7.703 -8.031 -3.598 1 90.69 21 GLY B N 1
ATOM 648 C CA . GLY B 1 21 ? -8.531 -8.641 -2.57 1 90.69 21 GLY B CA 1
ATOM 649 C C . GLY B 1 21 ? -9.961 -8.867 -3.02 1 90.69 21 GLY B C 1
ATOM 650 O O . GLY B 1 21 ? -10.555 -9.906 -2.717 1 90.69 21 GLY B O 1
ATOM 651 N N . LEU B 1 22 ? -10.492 -7.992 -3.746 1 91.5 22 LEU B N 1
ATOM 652 C CA . LEU B 1 22 ? -11.906 -8.047 -4.121 1 91.5 22 LEU B CA 1
ATOM 653 C C . LEU B 1 22 ? -12.102 -8.898 -5.367 1 91.5 22 LEU B C 1
ATOM 655 O O . LEU B 1 22 ? -13.062 -9.664 -5.457 1 91.5 22 LEU B O 1
ATOM 659 N N . PHE B 1 23 ? -11.164 -8.812 -6.309 1 89.5 23 PHE B N 1
ATOM 660 C CA . PHE B 1 23 ? -11.359 -9.461 -7.602 1 89.5 23 PHE B CA 1
ATOM 661 C C . PHE B 1 23 ? -10.422 -10.648 -7.762 1 89.5 23 PHE B C 1
ATOM 663 O O . PHE B 1 23 ? -10.57 -11.438 -8.695 1 89.5 23 PHE B O 1
ATOM 670 N N . GLY B 1 24 ? -9.445 -10.688 -6.918 1 85.69 24 GLY B N 1
ATOM 671 C CA . GLY B 1 24 ? -8.492 -11.781 -7.012 1 85.69 24 GLY B CA 1
ATOM 672 C C . GLY B 1 24 ? -7.504 -11.617 -8.156 1 85.69 24 GLY B C 1
ATOM 673 O O . GLY B 1 24 ? -6.867 -12.586 -8.57 1 85.69 24 GLY B O 1
ATOM 674 N N . PHE B 1 25 ? -7.586 -10.414 -8.68 1 81.88 25 PHE B N 1
ATOM 675 C CA . PHE B 1 25 ? -6.734 -10.125 -9.828 1 81.88 25 PHE B CA 1
ATOM 676 C C . PHE B 1 25 ? -5.688 -9.078 -9.477 1 81.88 25 PHE B C 1
ATOM 678 O O . PHE B 1 25 ? -6.027 -7.973 -9.039 1 81.88 25 PHE B O 1
ATOM 685 N N . ASP B 1 26 ? -4.355 -9.562 -9.625 1 79.19 26 ASP B N 1
ATOM 686 C CA . ASP B 1 26 ? -3.26 -8.625 -9.398 1 79.19 26 ASP B CA 1
ATOM 687 C C . ASP B 1 26 ? -2.918 -7.859 -10.672 1 79.19 26 ASP B C 1
ATOM 689 O O . ASP B 1 26 ? -2.189 -8.367 -11.531 1 79.19 26 ASP B O 1
ATOM 693 N N . LEU B 1 27 ? -3.438 -6.684 -10.773 1 80 27 LEU B N 1
ATOM 694 C CA . LEU B 1 27 ? -3.281 -5.852 -11.961 1 80 27 LEU B CA 1
ATOM 695 C C . LEU B 1 27 ? -1.807 -5.605 -12.266 1 80 27 LEU B C 1
ATOM 697 O O . LEU B 1 27 ? -1.389 -5.66 -13.422 1 80 27 LEU B O 1
ATOM 701 N N . VAL B 1 28 ? -0.973 -5.422 -11.234 1 81.81 28 VAL B N 1
ATOM 702 C CA . VAL B 1 28 ? 0.438 -5.105 -11.438 1 81.81 28 VAL B CA 1
ATOM 703 C C . VAL B 1 28 ? 1.171 -6.336 -11.969 1 81.81 28 VAL B C 1
ATOM 705 O O . VAL B 1 28 ? 1.937 -6.246 -12.93 1 81.81 28 VAL B O 1
ATOM 708 N N . ALA B 1 29 ? 0.868 -7.383 -11.344 1 78 29 ALA B N 1
ATOM 709 C CA . ALA B 1 29 ? 1.479 -8.633 -11.797 1 78 29 ALA B CA 1
ATOM 710 C C . ALA B 1 29 ? 1.022 -8.992 -13.203 1 78 29 ALA B C 1
ATOM 712 O O . ALA B 1 29 ? 1.816 -9.469 -14.016 1 78 29 ALA B O 1
ATOM 713 N N . TRP B 1 30 ? -0.203 -8.68 -13.398 1 84.25 30 TRP B N 1
ATOM 714 C CA . TRP B 1 30 ? -0.756 -8.992 -14.711 1 84.25 30 TRP B CA 1
ATOM 715 C C . TRP B 1 30 ? -0.148 -8.109 -15.789 1 84.25 30 TRP B C 1
ATOM 717 O O . TRP B 1 30 ? 0.18 -8.578 -16.875 1 84.25 30 TRP B O 1
ATOM 727 N N . LEU B 1 31 ? 0.101 -6.895 -15.492 1 84.62 31 LEU B N 1
ATOM 728 C CA . LEU B 1 31 ? 0.609 -5.926 -16.453 1 84.62 31 LEU B CA 1
ATOM 729 C C . LEU B 1 31 ? 2.086 -6.172 -16.75 1 84.62 31 LEU B C 1
ATOM 731 O O . LEU B 1 31 ? 2.539 -5.988 -17.875 1 84.62 31 LEU B O 1
ATOM 735 N N . PHE B 1 32 ? 2.84 -6.645 -15.805 1 87.38 32 PHE B N 1
ATOM 736 C CA . PHE B 1 32 ? 4.289 -6.656 -15.953 1 87.38 32 PHE B CA 1
ATOM 737 C C . PHE B 1 32 ? 4.824 -8.086 -15.906 1 87.38 32 PHE B C 1
ATOM 739 O O . PHE B 1 32 ? 6.035 -8.297 -15.992 1 87.38 32 PHE B O 1
ATOM 746 N N . GLY B 1 33 ? 3.994 -9.188 -15.898 1 80.69 33 GLY B N 1
ATOM 747 C CA . GLY B 1 33 ? 4.422 -10.57 -16.016 1 80.69 33 GLY B CA 1
ATOM 748 C C . GLY B 1 33 ? 4.633 -11.258 -14.68 1 80.69 33 GLY B C 1
ATOM 749 O O . GLY B 1 33 ? 5.469 -12.156 -14.562 1 80.69 33 GLY B O 1
ATOM 750 N N . GLY B 1 34 ? 4.07 -10.641 -13.727 1 77.31 34 GLY B N 1
ATOM 751 C CA . GLY B 1 34 ? 4.16 -11.312 -12.438 1 77.31 34 GLY B CA 1
ATOM 752 C C . GLY B 1 34 ? 4.832 -10.469 -11.375 1 77.31 34 GLY B C 1
ATOM 753 O O . GLY B 1 34 ? 5.363 -9.398 -11.664 1 77.31 34 GLY B O 1
ATOM 754 N N . GLN B 1 35 ? 4.727 -11.039 -10.172 1 74.31 35 GLN B N 1
ATOM 755 C CA . GLN B 1 35 ? 5.32 -10.336 -9.039 1 74.31 35 GLN B CA 1
ATOM 756 C C . GLN B 1 35 ? 6.844 -10.414 -9.078 1 74.31 35 GLN B C 1
ATOM 758 O O . GLN B 1 35 ? 7.531 -9.578 -8.492 1 74.31 35 GLN B O 1
ATOM 763 N N . GLY B 1 36 ? 7.297 -11.312 -9.938 1 78.19 36 GLY B N 1
ATOM 764 C CA . GLY B 1 36 ? 8.734 -11.531 -10.031 1 78.19 36 GLY B CA 1
ATOM 765 C C . GLY B 1 36 ? 9.367 -10.789 -11.188 1 78.19 36 GLY B C 1
ATOM 766 O O . GLY B 1 36 ? 10.594 -10.773 -11.328 1 78.19 36 GLY B O 1
ATOM 767 N N . ALA B 1 37 ? 8.547 -10.172 -11.953 1 88.06 37 ALA B N 1
ATOM 768 C CA . ALA B 1 37 ? 9.086 -9.391 -13.062 1 88.06 37 ALA B CA 1
ATOM 769 C C . ALA B 1 37 ? 9.914 -8.211 -12.562 1 88.06 37 ALA B C 1
ATOM 771 O O . ALA B 1 37 ? 9.594 -7.617 -11.531 1 88.06 37 ALA B O 1
ATOM 772 N N . ILE B 1 38 ? 10.938 -7.965 -13.32 1 89.12 38 ILE B N 1
ATOM 773 C CA . ILE B 1 38 ? 11.859 -6.906 -12.914 1 89.12 38 ILE B CA 1
ATOM 774 C C . ILE B 1 38 ? 11.102 -5.59 -12.766 1 89.12 38 ILE B C 1
ATOM 776 O O . ILE B 1 38 ? 11.328 -4.836 -11.82 1 89.12 38 ILE B O 1
ATOM 780 N N . VAL B 1 39 ? 10.273 -5.352 -13.641 1 90.62 39 VAL B N 1
ATOM 781 C CA . VAL B 1 39 ? 9.516 -4.102 -13.633 1 90.62 39 VAL B CA 1
ATOM 782 C C . VAL B 1 39 ? 8.609 -4.055 -12.406 1 90.62 39 VAL B C 1
ATOM 784 O O . VAL B 1 39 ? 8.523 -3.029 -11.727 1 90.62 39 VAL B O 1
ATOM 787 N N . SER B 1 40 ? 7.883 -5.164 -12.133 1 89.44 40 SER B N 1
ATOM 788 C CA . SER B 1 40 ? 7.02 -5.242 -10.961 1 89.44 40 SER B CA 1
ATOM 789 C C . SER B 1 40 ? 7.812 -5.012 -9.672 1 89.44 40 SER B C 1
ATOM 791 O O . SER B 1 40 ? 7.379 -4.262 -8.797 1 89.44 40 SER B O 1
ATOM 793 N N . ARG B 1 41 ? 9.008 -5.504 -9.695 1 92.19 41 ARG B N 1
ATOM 794 C CA . ARG B 1 41 ? 9.844 -5.359 -8.508 1 92.19 41 ARG B CA 1
ATOM 795 C C . ARG B 1 41 ? 10.266 -3.906 -8.305 1 92.19 41 ARG B C 1
ATOM 797 O O . ARG B 1 41 ? 10.336 -3.428 -7.168 1 92.19 41 ARG B O 1
ATOM 804 N N . ILE B 1 42 ? 10.461 -3.275 -9.328 1 93.88 42 ILE B N 1
ATOM 805 C CA . ILE B 1 42 ? 10.844 -1.868 -9.266 1 93.88 42 ILE B CA 1
ATOM 806 C C . ILE B 1 42 ? 9.672 -1.044 -8.727 1 93.88 42 ILE B C 1
ATOM 808 O O . ILE B 1 42 ? 9.859 -0.2 -7.844 1 93.88 42 ILE B O 1
ATOM 812 N N . ILE B 1 43 ? 8.539 -1.369 -9.242 1 92.69 43 ILE B N 1
ATOM 813 C CA . ILE B 1 43 ? 7.344 -0.647 -8.805 1 92.69 43 ILE B CA 1
ATOM 814 C C . ILE B 1 43 ? 7.102 -0.894 -7.32 1 92.69 43 ILE B C 1
ATOM 816 O O . ILE B 1 43 ? 6.879 0.049 -6.559 1 92.69 43 ILE B O 1
ATOM 820 N N . TYR B 1 44 ? 7.223 -2.127 -6.961 1 93.62 44 TYR B N 1
ATOM 821 C CA . TYR B 1 44 ? 7.031 -2.482 -5.559 1 93.62 44 TYR B CA 1
ATOM 822 C C . TYR B 1 44 ? 8.047 -1.771 -4.672 1 93.62 44 TYR B C 1
ATOM 824 O O . TYR B 1 44 ? 7.699 -1.279 -3.594 1 93.62 44 TYR B O 1
ATOM 832 N N . THR B 1 45 ? 9.203 -1.65 -5.133 1 95.81 45 THR B N 1
ATOM 833 C CA . THR B 1 45 ? 10.266 -1.017 -4.367 1 95.81 45 THR B CA 1
ATOM 834 C C . THR B 1 45 ? 10 0.475 -4.195 1 95.81 45 THR B C 1
ATOM 836 O O . THR B 1 45 ? 10.164 1.019 -3.1 1 95.81 45 THR B O 1
ATOM 839 N N . ILE B 1 46 ? 9.586 1.088 -5.25 1 96.44 46 ILE B N 1
ATOM 840 C CA . ILE B 1 46 ? 9.289 2.516 -5.211 1 96.44 46 ILE B CA 1
ATOM 841 C C . ILE B 1 46 ? 8.164 2.785 -4.219 1 96.44 46 ILE B C 1
ATOM 843 O O . ILE B 1 46 ? 8.258 3.699 -3.393 1 96.44 46 ILE B O 1
ATOM 847 N N . VAL B 1 47 ? 7.156 1.893 -4.293 1 95.56 47 VAL B N 1
ATOM 848 C CA . VAL B 1 47 ? 6.02 2.023 -3.383 1 95.56 47 VAL B CA 1
ATOM 849 C C . VAL B 1 47 ? 6.48 1.784 -1.946 1 95.56 47 VAL B C 1
ATOM 851 O O . VAL B 1 47 ? 6.082 2.51 -1.032 1 95.56 47 VAL B O 1
ATOM 854 N N . GLY B 1 48 ? 7.301 0.781 -1.777 1 96.62 48 GLY B N 1
ATOM 855 C CA . GLY B 1 48 ? 7.863 0.501 -0.466 1 96.62 48 GLY B CA 1
ATOM 856 C C . GLY B 1 48 ? 8.656 1.662 0.102 1 96.62 48 GLY B C 1
ATOM 857 O O . GLY B 1 48 ? 8.531 1.99 1.283 1 96.62 48 GLY B O 1
ATOM 858 N N . LEU B 1 49 ? 9.383 2.354 -0.726 1 96.44 49 LEU B N 1
ATOM 859 C CA . LEU B 1 49 ? 10.164 3.512 -0.309 1 96.44 49 LEU B CA 1
ATOM 860 C C . LEU B 1 49 ? 9.258 4.676 0.069 1 96.44 49 LEU B C 1
ATOM 862 O O . LEU B 1 49 ? 9.531 5.398 1.03 1 96.44 49 LEU B O 1
ATOM 866 N N . ALA B 1 50 ? 8.211 4.84 -0.679 1 96.69 50 ALA B N 1
ATOM 867 C CA . ALA B 1 50 ? 7.215 5.855 -0.34 1 96.69 50 ALA B CA 1
ATOM 868 C C . ALA B 1 50 ? 6.594 5.582 1.026 1 96.69 50 ALA B C 1
ATOM 870 O O . ALA B 1 50 ? 6.336 6.508 1.796 1 96.69 50 ALA B O 1
ATOM 871 N N . GLY B 1 51 ? 6.332 4.297 1.268 1 96.5 51 GLY B N 1
ATOM 872 C CA . GLY B 1 51 ? 5.84 3.91 2.58 1 96.5 51 GLY B CA 1
ATOM 873 C C . GLY B 1 51 ? 6.77 4.316 3.709 1 96.5 51 GLY B C 1
ATOM 874 O O . GLY B 1 51 ? 6.316 4.797 4.75 1 96.5 51 GLY B O 1
ATOM 875 N N . LEU B 1 52 ? 8.055 4.176 3.51 1 95.56 52 LEU B N 1
ATOM 876 C CA . LEU B 1 52 ? 9.055 4.574 4.496 1 95.56 52 LEU B CA 1
ATOM 877 C C . LEU B 1 52 ? 8.992 6.074 4.754 1 95.56 52 LEU B C 1
ATOM 879 O O . LEU B 1 52 ? 9.078 6.516 5.902 1 95.56 52 LEU B O 1
ATOM 883 N N . TRP B 1 53 ? 8.773 6.828 3.736 1 94.31 53 TRP B N 1
ATOM 884 C CA . TRP B 1 53 ? 8.633 8.273 3.852 1 94.31 53 TRP B CA 1
ATOM 885 C C . TRP B 1 53 ? 7.383 8.641 4.641 1 94.31 53 TRP B C 1
ATOM 887 O O . TRP B 1 53 ? 7.41 9.555 5.469 1 94.31 53 TRP B O 1
ATOM 897 N N . CYS B 1 54 ? 6.344 7.836 4.438 1 92.75 54 CYS B N 1
ATOM 898 C CA . CYS B 1 54 ? 5.059 8.148 5.051 1 92.75 54 CYS B CA 1
ATOM 899 C C . CYS B 1 54 ? 5.078 7.836 6.543 1 92.75 54 CYS B C 1
ATOM 901 O O . CYS B 1 54 ? 4.227 8.312 7.293 1 92.75 54 CYS B O 1
ATOM 903 N N . ILE B 1 55 ? 6.047 7.066 6.969 1 92.81 55 ILE B N 1
ATOM 904 C CA . ILE B 1 55 ? 6.207 6.844 8.406 1 92.81 55 ILE B CA 1
ATOM 905 C C . ILE B 1 55 ? 6.395 8.18 9.117 1 92.81 55 ILE B C 1
ATOM 907 O O . ILE B 1 55 ? 5.797 8.422 10.172 1 92.81 55 ILE B O 1
ATOM 911 N N . SER B 1 56 ? 7.113 8.977 8.453 1 89.62 56 SER B N 1
ATOM 912 C CA . SER B 1 56 ? 7.32 10.305 9.016 1 89.62 56 SER B CA 1
ATOM 913 C C . SER B 1 56 ? 6.016 11.102 9.062 1 89.62 56 SER B C 1
ATOM 915 O O . SER B 1 56 ? 5.738 11.789 10.039 1 89.62 56 SER B O 1
ATOM 917 N N . LEU B 1 57 ? 5.277 10.977 8.07 1 84.12 57 LEU B N 1
ATOM 918 C CA . LEU B 1 57 ? 3.984 11.648 8.008 1 84.12 57 LEU B CA 1
ATOM 919 C C . LEU B 1 57 ? 3.062 11.156 9.117 1 84.12 57 LEU B C 1
ATOM 921 O O . LEU B 1 57 ? 2.322 11.945 9.711 1 84.12 57 LEU B O 1
ATOM 925 N N . PHE B 1 58 ? 3.158 9.938 9.297 1 87.31 58 PHE B N 1
ATOM 926 C CA . PHE B 1 58 ? 2.355 9.312 10.344 1 87.31 58 PHE B CA 1
ATOM 927 C C . PHE B 1 58 ? 2.656 9.93 11.703 1 87.31 58 PHE B C 1
ATOM 929 O O . PHE B 1 58 ? 1.741 10.211 12.484 1 87.31 58 PHE B O 1
ATOM 936 N N . PHE B 1 59 ? 3.803 10.188 11.992 1 88.19 59 PHE B N 1
ATOM 937 C CA . PHE B 1 59 ? 4.195 10.703 13.297 1 88.19 59 PHE B CA 1
ATOM 938 C C . PHE B 1 59 ? 3.973 12.211 13.367 1 88.19 59 PHE B C 1
ATOM 940 O O . PHE B 1 59 ? 3.852 12.766 14.461 1 88.19 59 PHE B O 1
ATOM 947 N N . ARG B 1 60 ? 3.963 12.938 12.281 1 81.06 60 ARG B N 1
ATOM 948 C CA . ARG B 1 60 ? 3.717 14.375 12.25 1 81.06 60 ARG B CA 1
ATOM 949 C C . ARG B 1 60 ? 2.225 14.68 12.344 1 81.06 60 ARG B C 1
ATOM 951 O O . ARG B 1 60 ? 1.83 15.703 12.898 1 81.06 60 ARG B O 1
ATOM 958 N N . LYS B 1 61 ? 1.452 13.969 11.594 1 73.38 61 LYS B N 1
ATOM 959 C CA . LYS B 1 61 ? 0.008 14.188 11.594 1 73.38 61 LYS B CA 1
ATOM 960 C C . LYS B 1 61 ? -0.577 14.008 12.992 1 73.38 61 LYS B C 1
ATOM 962 O O . LYS B 1 61 ? -1.549 14.672 13.352 1 73.38 61 LYS B O 1
ATOM 967 N N . ASN B 1 62 ? -0.117 13.078 13.648 1 62.38 62 ASN B N 1
ATOM 968 C CA . ASN B 1 62 ? -0.567 12.992 15.039 1 62.38 62 ASN B CA 1
ATOM 969 C C . ASN B 1 62 ? -0.51 14.352 15.727 1 62.38 62 ASN B C 1
ATOM 971 O O . ASN B 1 62 ? -1.274 14.617 16.656 1 62.38 62 ASN B O 1
ATOM 975 N N . GLU B 1 63 ? 0.117 15.25 15.047 1 60 63 GLU B N 1
ATOM 976 C CA . GLU B 1 63 ? 0.243 16.562 15.672 1 60 63 GLU B CA 1
ATOM 977 C C . GLU B 1 63 ? -0.884 17.5 15.227 1 60 63 GLU B C 1
ATOM 979 O O . GLU B 1 63 ? -1.248 18.422 15.953 1 60 63 GLU B O 1
ATOM 984 N N . THR B 1 64 ? -1.451 17.297 14.016 1 49.47 64 THR B N 1
ATOM 985 C CA . THR B 1 64 ? -2.408 18.266 13.492 1 49.47 64 THR B CA 1
ATOM 986 C C . THR B 1 64 ? -3.838 17.859 13.82 1 49.47 64 THR B C 1
ATOM 988 O O . THR B 1 64 ? -4.77 18.656 13.695 1 49.47 64 THR B O 1
ATOM 991 N N . ILE B 1 65 ? -4.09 16.594 13.938 1 46.44 65 ILE B N 1
ATOM 992 C CA . ILE B 1 65 ? -5.465 16.234 14.281 1 46.44 65 ILE B CA 1
ATOM 993 C C . ILE B 1 65 ? -5.832 16.844 15.633 1 46.44 65 ILE B C 1
ATOM 995 O O . ILE B 1 65 ? -6.27 16.141 16.547 1 46.44 65 ILE B O 1
ATOM 999 N N . ASP B 1 66 ? -5.172 17.844 16.188 1 38.47 66 ASP B N 1
ATOM 1000 C CA . ASP B 1 66 ? -5.766 18.5 17.344 1 38.47 66 ASP B CA 1
ATOM 1001 C C . ASP B 1 66 ? -6.973 19.344 16.938 1 38.47 66 ASP B C 1
ATOM 1003 O O . ASP B 1 66 ? -6.938 20.031 15.922 1 38.47 66 ASP B O 1
#

pLDDT: mean 86.46, std 11.9, range [38.47, 96.69]

InterPro domains:
  IPR007211 Protein of unknown function DUF378 [PF04070] (2-59)
  IPR007211 Protein of unknown function DUF378 [PTHR37304] (2-63)